Protein AF-A0A2E4CCM7-F1 (afdb_monomer_lite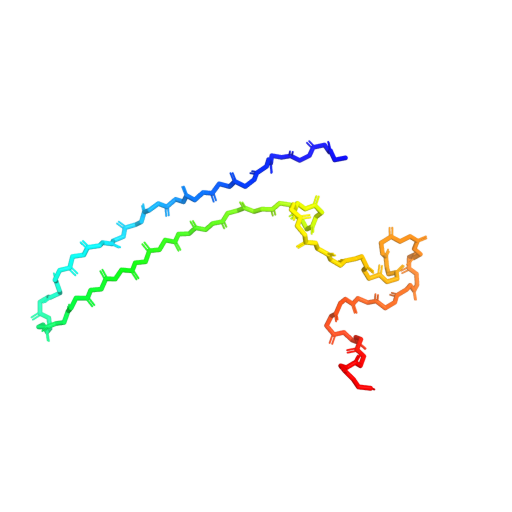)

Foldseek 3Di:
DPDDAKDKAWDAAQADPVGDTDGDIDMDHDQPYDDHDDFQCNPPVPTDDPVPDDPD

pLDDT: mean 94.29, std 7.5, range [58.66, 98.44]

Structure (mmCIF, N/CA/C/O backbone):
data_AF-A0A2E4CCM7-F1
#
_entry.id   AF-A0A2E4CCM7-F1
#
loop_
_atom_site.group_PDB
_atom_site.id
_atom_site.type_symbol
_atom_site.label_atom_id
_atom_site.label_alt_id
_atom_site.label_comp_id
_atom_site.label_asym_id
_atom_site.label_entity_id
_atom_site.label_seq_id
_atom_site.pdbx_PDB_ins_code
_atom_site.Cartn_x
_atom_site.Cartn_y
_atom_site.Cartn_z
_atom_site.occupancy
_atom_site.B_iso_or_equiv
_atom_site.auth_seq_id
_atom_site.auth_comp_id
_atom_site.auth_asym_id
_atom_site.auth_atom_id
_atom_site.pdbx_PDB_model_num
ATOM 1 N N . PRO A 1 1 ? 11.782 7.528 -6.865 1.00 58.66 1 PRO A N 1
ATOM 2 C CA . PRO A 1 1 ? 10.474 7.749 -6.207 1.00 58.66 1 PRO A CA 1
A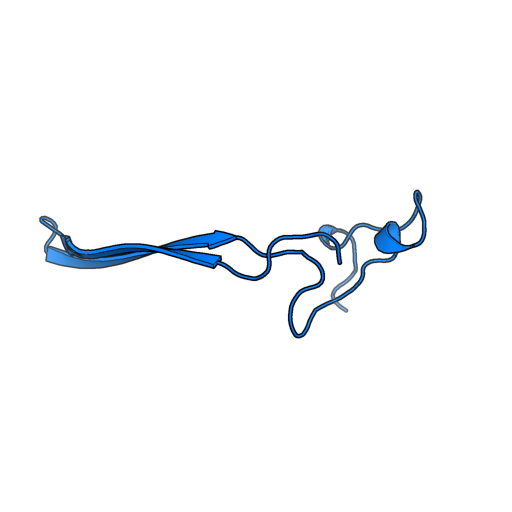TOM 3 C C . PRO A 1 1 ? 10.150 9.248 -6.099 1.00 58.66 1 PRO A C 1
ATOM 5 O O . PRO A 1 1 ? 10.805 9.975 -5.359 1.00 58.66 1 PRO A O 1
ATOM 8 N N . THR A 1 2 ? 9.181 9.704 -6.890 1.00 69.31 2 THR A N 1
ATOM 9 C CA . THR A 1 2 ? 8.590 11.058 -6.853 1.00 69.31 2 THR A CA 1
ATOM 10 C C . THR A 1 2 ? 7.354 11.138 -5.953 1.00 69.31 2 THR A C 1
ATOM 12 O O . THR A 1 2 ? 6.776 12.208 -5.786 1.00 69.31 2 THR A O 1
ATOM 15 N N . GLU A 1 3 ? 6.954 10.002 -5.384 1.00 77.25 3 GLU A N 1
ATOM 16 C CA . GLU A 1 3 ? 5.652 9.807 -4.759 1.00 77.25 3 GLU A CA 1
ATOM 17 C C . GLU A 1 3 ? 5.623 10.189 -3.277 1.00 77.25 3 GLU A C 1
ATOM 19 O O . GLU A 1 3 ? 6.632 10.163 -2.568 1.00 77.25 3 GLU A O 1
ATOM 24 N N . ASN A 1 4 ? 4.416 10.482 -2.790 1.00 77.19 4 ASN A N 1
ATOM 25 C CA . ASN A 1 4 ? 4.151 10.577 -1.361 1.00 77.19 4 ASN A CA 1
ATOM 26 C C . ASN A 1 4 ? 4.364 9.194 -0.713 1.00 77.19 4 ASN A C 1
ATOM 28 O O . ASN A 1 4 ? 3.756 8.224 -1.158 1.00 77.19 4 ASN A O 1
ATOM 32 N N . GLY A 1 5 ? 5.196 9.111 0.331 1.00 88.06 5 GLY A N 1
ATOM 33 C CA . GLY A 1 5 ? 5.401 7.868 1.092 1.00 88.06 5 GLY A CA 1
ATOM 34 C C . GLY A 1 5 ? 4.138 7.383 1.815 1.00 88.06 5 GLY A C 1
ATOM 35 O O . GLY A 1 5 ? 3.093 8.038 1.754 1.00 88.06 5 GLY A O 1
ATOM 36 N N . PHE A 1 6 ? 4.243 6.255 2.522 1.00 93.62 6 PHE A N 1
ATOM 37 C CA . PHE A 1 6 ? 3.133 5.642 3.258 1.00 93.62 6 PHE A CA 1
ATOM 38 C C . PHE A 1 6 ? 2.307 6.627 4.107 1.00 93.62 6 PHE A C 1
ATOM 40 O O . PHE A 1 6 ? 2.832 7.401 4.914 1.00 93.62 6 PHE A O 1
ATOM 47 N N . ARG A 1 7 ? 0.979 6.546 3.973 1.00 95.25 7 ARG A N 1
ATOM 48 C CA . ARG A 1 7 ? 0.002 7.272 4.793 1.00 95.25 7 ARG A CA 1
ATOM 49 C C . ARG A 1 7 ? -1.083 6.324 5.275 1.00 95.25 7 ARG A C 1
ATOM 51 O O . ARG A 1 7 ? -1.744 5.680 4.466 1.00 95.25 7 ARG A O 1
ATOM 58 N N . LEU A 1 8 ? -1.312 6.315 6.583 1.00 96.44 8 LEU A N 1
ATOM 59 C CA . LEU A 1 8 ? -2.456 5.659 7.209 1.00 96.44 8 LEU A CA 1
ATOM 60 C C . LEU A 1 8 ? -3.498 6.719 7.574 1.00 96.44 8 LEU A C 1
ATOM 62 O O . LEU A 1 8 ? -3.165 7.721 8.206 1.00 96.44 8 LEU A O 1
ATOM 66 N N . ILE A 1 9 ? -4.750 6.488 7.194 1.00 97.56 9 ILE A N 1
ATOM 67 C CA . ILE A 1 9 ? -5.895 7.343 7.508 1.00 97.56 9 ILE A CA 1
ATOM 68 C C . ILE A 1 9 ? -6.830 6.526 8.404 1.00 97.56 9 ILE A C 1
ATOM 70 O O . ILE A 1 9 ? -7.553 5.660 7.902 1.00 97.56 9 ILE A O 1
ATOM 74 N N . PRO A 1 10 ? -6.805 6.749 9.727 1.00 97.25 10 PRO A N 1
ATOM 75 C CA . PRO A 1 10 ? -7.710 6.056 10.629 1.00 97.25 10 PRO A CA 1
ATOM 76 C C . PRO A 1 10 ? -9.161 6.474 10.386 1.00 97.25 10 PRO A C 1
ATOM 78 O O . PRO A 1 10 ? -9.433 7.668 10.265 1.00 97.25 10 PRO A O 1
ATOM 81 N N . GLU A 1 11 ? -10.091 5.517 10.341 1.00 96.62 11 GLU A N 1
ATOM 82 C CA . GLU A 1 11 ? -11.519 5.818 10.161 1.00 96.62 11 GLU A CA 1
ATOM 83 C C . GLU A 1 11 ? -12.342 5.503 11.410 1.00 96.62 11 GLU A C 1
ATOM 85 O O . GLU A 1 11 ? -12.878 6.406 12.050 1.00 96.62 11 GLU A O 1
ATOM 90 N N . LYS A 1 12 ? -12.469 4.221 11.766 1.00 96.75 12 LYS A N 1
ATOM 91 C CA . LYS A 1 12 ? -13.264 3.770 12.913 1.00 96.75 12 LYS A CA 1
ATOM 92 C C . LYS A 1 12 ? -12.441 2.827 13.772 1.00 96.75 12 LYS A C 1
ATOM 94 O O . LYS A 1 12 ? -11.633 2.058 13.262 1.00 96.75 12 LYS A O 1
ATOM 99 N N . ALA A 1 13 ? -12.650 2.894 15.079 1.00 97.19 13 ALA A N 1
ATOM 100 C CA . ALA A 1 13 ? -12.025 2.017 16.060 1.00 97.19 13 ALA A CA 1
ATOM 101 C C . ALA A 1 13 ? -12.908 1.967 17.316 1.00 97.19 13 ALA A C 1
ATOM 103 O O . ALA A 1 13 ? -12.511 2.432 18.384 1.00 97.19 13 ALA A O 1
ATOM 104 N N . ASP A 1 14 ? -14.140 1.471 17.171 1.00 97.94 14 ASP A N 1
ATOM 105 C CA . ASP A 1 14 ? -15.137 1.516 18.247 1.00 97.94 14 ASP A CA 1
ATOM 106 C C . ASP A 1 14 ? -16.157 0.366 18.177 1.00 97.94 14 ASP A C 1
ATOM 108 O O . ASP A 1 14 ? -16.297 -0.326 17.162 1.00 97.94 14 ASP A O 1
ATOM 112 N N . SER A 1 15 ? -16.898 0.181 19.266 1.00 98.12 15 SER A N 1
ATOM 113 C CA . SER A 1 15 ? -18.035 -0.727 19.371 1.00 98.12 15 SER A CA 1
ATOM 114 C C . SER A 1 15 ? -19.176 -0.280 18.458 1.00 98.12 15 SER A C 1
ATOM 116 O O . SER A 1 15 ? -19.542 0.891 18.382 1.00 98.12 15 SER A O 1
ATOM 118 N N . THR A 1 16 ? -19.750 -1.229 17.727 1.00 97.50 16 THR A N 1
ATOM 119 C CA . THR A 1 16 ? -20.910 -0.995 16.865 1.00 97.50 16 THR A CA 1
ATOM 120 C C . THR A 1 16 ? -22.210 -1.227 17.625 1.00 97.50 16 THR A C 1
ATOM 122 O O . THR A 1 16 ? -22.265 -2.012 18.569 1.00 97.50 16 THR A O 1
ATOM 125 N N . GLU A 1 17 ? -23.299 -0.626 17.145 1.00 96.69 17 GLU A N 1
ATOM 126 C CA . GLU A 1 17 ? -24.657 -0.859 17.666 1.00 96.69 17 GLU A CA 1
ATOM 127 C C . GLU A 1 17 ? -25.102 -2.328 17.556 1.00 96.69 17 GLU A C 1
ATOM 129 O O . GLU A 1 17 ? -25.995 -2.773 18.268 1.00 96.69 17 GLU A O 1
ATOM 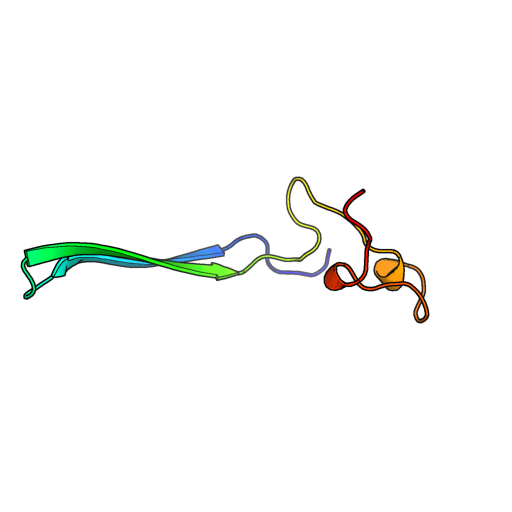134 N N . LYS A 1 18 ? -24.446 -3.108 16.689 1.00 97.06 18 LYS A N 1
ATOM 135 C CA . LYS A 1 18 ? -24.673 -4.548 16.517 1.00 97.06 18 LYS A CA 1
ATOM 136 C C . LYS A 1 18 ? -23.918 -5.410 17.541 1.00 97.06 18 LYS A C 1
ATOM 138 O O . LYS A 1 18 ? -23.967 -6.632 17.447 1.00 97.06 18 LYS A O 1
ATOM 143 N N . GLY A 1 19 ? -23.212 -4.799 18.495 1.00 97.94 19 GLY A N 1
ATOM 144 C CA . GLY A 1 19 ? -22.573 -5.491 19.617 1.00 97.94 19 GLY A CA 1
ATOM 145 C C . GLY A 1 19 ? -21.173 -6.049 19.344 1.00 97.94 19 GLY A C 1
ATOM 146 O O . GLY A 1 19 ? -20.681 -6.836 20.146 1.00 97.94 19 GLY A O 1
ATOM 147 N N . TYR A 1 20 ? -20.514 -5.659 18.247 1.00 97.44 20 TYR A N 1
ATOM 148 C CA . TYR A 1 20 ? -19.123 -6.043 17.961 1.00 97.44 20 TYR A CA 1
ATOM 149 C C . TYR A 1 20 ? -18.221 -4.823 17.772 1.00 97.44 20 TYR A C 1
ATOM 151 O O . TYR A 1 20 ? -18.669 -3.787 17.280 1.00 97.44 20 TYR A O 1
ATOM 159 N N . TYR A 1 21 ? -16.947 -4.950 18.139 1.00 97.81 21 TYR A N 1
ATOM 160 C CA . TYR A 1 21 ? -15.928 -3.931 17.890 1.00 97.81 21 TYR A CA 1
ATOM 161 C C . TYR A 1 21 ? -15.534 -3.918 16.411 1.00 97.81 21 TYR A C 1
ATOM 163 O O . TYR A 1 21 ? -15.291 -4.973 15.824 1.00 97.81 21 TYR A O 1
ATOM 171 N N . TYR A 1 22 ? -15.467 -2.735 15.808 1.00 97.56 22 TYR A N 1
ATOM 172 C CA . TYR A 1 22 ? -15.081 -2.563 14.414 1.00 97.56 22 TYR A CA 1
ATOM 173 C C . TYR A 1 22 ? -13.948 -1.551 14.298 1.00 97.56 22 TYR A C 1
ATOM 175 O O . TYR A 1 22 ? -14.071 -0.412 14.759 1.00 97.56 22 TYR A O 1
ATOM 18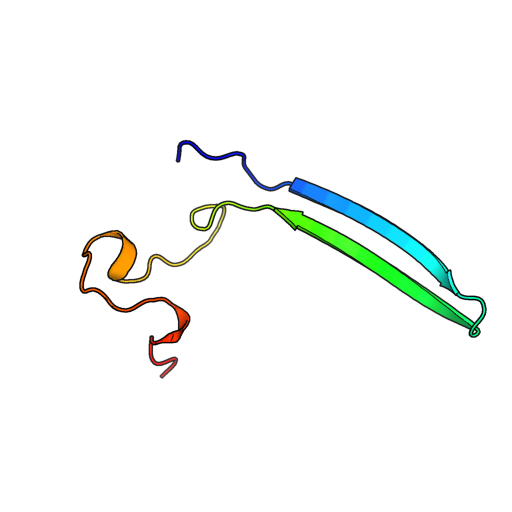3 N N . SER A 1 23 ? -12.870 -1.970 13.634 1.00 97.88 23 SER A N 1
ATOM 184 C CA . SER A 1 23 ? -11.770 -1.091 13.263 1.00 97.88 23 SER A CA 1
ATOM 185 C C . SER A 1 23 ? -11.551 -1.097 11.753 1.00 97.88 23 SER A C 1
ATOM 187 O O . SER A 1 23 ? -11.465 -2.164 11.146 1.00 97.88 23 SER A O 1
ATOM 189 N N . SER A 1 24 ? -11.465 0.093 11.160 1.00 97.62 24 SER A N 1
ATOM 190 C CA . SER A 1 24 ? -11.092 0.296 9.761 1.00 97.62 24 SER A CA 1
ATOM 191 C C . SER A 1 24 ? -10.180 1.501 9.604 1.00 97.62 24 SER A C 1
ATOM 193 O O . SER A 1 24 ? -10.324 2.508 10.299 1.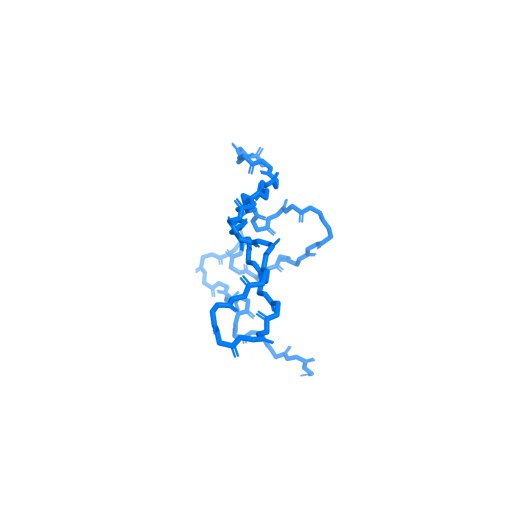00 97.62 24 SER A O 1
ATOM 195 N N . ASN A 1 25 ? -9.252 1.379 8.658 1.00 97.94 25 ASN A N 1
ATOM 196 C CA . ASN A 1 25 ? -8.360 2.439 8.214 1.00 97.94 25 ASN A CA 1
ATOM 197 C C . ASN A 1 25 ? -8.299 2.395 6.684 1.00 97.94 25 ASN A C 1
ATOM 199 O O . ASN A 1 25 ? -8.350 1.311 6.098 1.00 97.94 25 ASN A O 1
ATOM 203 N N . GLN A 1 26 ? -8.100 3.545 6.053 1.00 98.00 26 GLN A N 1
ATOM 204 C CA . GLN A 1 26 ? -7.608 3.611 4.679 1.00 98.00 26 GLN A CA 1
ATOM 205 C C . GLN A 1 26 ? -6.090 3.769 4.698 1.00 98.00 26 GLN A C 1
ATOM 207 O O . GLN A 1 26 ? -5.518 4.278 5.666 1.00 98.00 26 GLN A O 1
ATOM 212 N N . PHE A 1 27 ? -5.420 3.366 3.625 1.00 95.88 27 PHE A N 1
ATOM 213 C CA . PHE A 1 27 ? -4.002 3.650 3.457 1.00 95.88 27 PHE A CA 1
ATOM 214 C C . PHE A 1 27 ? -3.681 4.026 2.014 1.00 95.88 27 PHE A C 1
ATOM 216 O O . PHE A 1 27 ? -4.387 3.649 1.081 1.00 95.88 27 PHE A O 1
ATOM 223 N N . MET A 1 28 ? -2.593 4.770 1.853 1.00 94.50 28 MET A N 1
ATOM 224 C CA . MET A 1 28 ? -1.978 5.102 0.575 1.00 94.50 28 MET A CA 1
ATOM 225 C C . MET A 1 28 ? -0.491 4.773 0.669 1.00 94.50 28 MET A C 1
ATOM 227 O O . MET A 1 28 ? 0.149 5.084 1.673 1.00 94.50 28 MET A O 1
ATOM 231 N N . THR A 1 29 ? 0.059 4.159 -0.371 1.00 93.38 29 THR A N 1
ATOM 232 C CA . THR A 1 29 ? 1.488 3.854 -0.478 1.00 93.38 29 THR A CA 1
ATOM 233 C C . THR A 1 29 ? 1.907 3.889 -1.938 1.00 93.38 29 THR A C 1
ATOM 235 O O . THR A 1 29 ? 1.095 3.592 -2.815 1.00 93.38 29 THR A O 1
ATOM 238 N N . ALA A 1 30 ? 3.164 4.236 -2.199 1.00 93.69 30 ALA A N 1
ATOM 239 C CA . ALA A 1 30 ? 3.761 3.953 -3.495 1.00 93.69 30 ALA A CA 1
ATOM 240 C C . ALA A 1 30 ? 3.992 2.438 -3.629 1.00 93.69 30 ALA A C 1
ATOM 242 O O . ALA A 1 30 ? 4.235 1.760 -2.629 1.00 93.69 30 ALA A O 1
ATOM 243 N N . GLU A 1 31 ? 3.946 1.917 -4.856 1.00 94.00 31 GLU A N 1
ATOM 244 C CA . GLU A 1 31 ? 4.254 0.503 -5.135 1.00 94.00 31 GLU A CA 1
ATOM 245 C C . GLU A 1 31 ? 5.706 0.152 -4.753 1.00 94.00 31 GLU A C 1
ATOM 247 O O . GLU A 1 31 ? 5.985 -0.952 -4.297 1.00 94.00 31 GLU A O 1
ATOM 252 N N . HIS A 1 32 ? 6.605 1.138 -4.851 1.00 93.69 32 HIS A N 1
ATOM 253 C CA . HIS A 1 32 ? 8.036 1.035 -4.554 1.00 93.69 32 HIS A CA 1
ATOM 254 C C . HIS A 1 32 ? 8.382 1.643 -3.185 1.00 93.69 32 HIS A C 1
ATOM 256 O O . HIS A 1 32 ? 9.294 2.469 -3.076 1.00 93.69 32 HIS A O 1
ATOM 262 N N . ASP A 1 33 ? 7.611 1.301 -2.151 1.00 91.19 33 ASP A N 1
ATOM 263 C CA . ASP A 1 33 ? 7.840 1.737 -0.767 1.00 91.19 33 ASP A CA 1
ATOM 264 C C . ASP A 1 33 ? 8.095 0.532 0.155 1.00 91.19 33 ASP A C 1
ATOM 266 O O . ASP A 1 33 ? 7.488 -0.528 0.009 1.00 91.19 33 ASP A O 1
ATOM 270 N N . GLY A 1 34 ? 9.011 0.676 1.116 1.00 91.44 34 GLY A N 1
ATOM 271 C CA . GLY A 1 34 ? 9.405 -0.407 2.025 1.00 91.44 34 GLY A CA 1
ATOM 272 C C . GLY A 1 34 ? 10.008 -1.642 1.330 1.00 91.44 34 GLY A C 1
ATOM 273 O O . GLY A 1 34 ? 10.638 -1.553 0.277 1.00 91.44 34 GLY A O 1
ATOM 274 N N . THR A 1 35 ? 9.860 -2.819 1.951 1.00 95.50 35 THR A N 1
ATOM 275 C CA . THR A 1 35 ? 10.206 -4.100 1.304 1.00 95.50 35 THR A CA 1
ATOM 276 C C . THR A 1 35 ? 9.117 -4.444 0.290 1.00 95.50 35 THR A C 1
ATOM 278 O O . THR A 1 35 ? 7.974 -4.657 0.687 1.00 95.50 35 THR A O 1
ATOM 281 N N . HIS A 1 36 ? 9.470 -4.500 -0.993 1.00 95.06 36 HIS A N 1
ATOM 282 C CA . HIS A 1 36 ? 8.524 -4.640 -2.103 1.00 95.06 36 HIS A CA 1
ATOM 283 C C . HIS A 1 36 ? 9.074 -5.535 -3.228 1.00 95.06 36 HIS A C 1
ATOM 285 O O . HIS A 1 36 ? 10.185 -6.064 -3.131 1.00 95.06 36 HIS A O 1
ATOM 291 N N . LEU A 1 37 ? 8.270 -5.713 -4.281 1.00 96.25 37 LEU A N 1
ATOM 292 C CA . LEU A 1 37 ? 8.591 -6.470 -5.490 1.00 96.25 37 LEU A CA 1
ATOM 293 C C . LEU A 1 37 ? 8.395 -5.585 -6.723 1.00 96.25 37 LEU A C 1
ATOM 295 O O . LEU A 1 37 ? 7.314 -5.031 -6.908 1.00 96.25 37 LEU A O 1
ATOM 299 N N . ASP A 1 38 ? 9.381 -5.585 -7.615 1.00 97.38 38 ASP A N 1
ATOM 300 C CA . ASP A 1 38 ? 9.237 -5.017 -8.954 1.00 97.38 38 ASP A CA 1
ATOM 301 C C . ASP A 1 38 ? 8.805 -6.111 -9.939 1.00 97.38 38 ASP A C 1
ATOM 303 O O . ASP A 1 38 ? 9.521 -7.092 -10.167 1.00 97.38 38 ASP A O 1
ATOM 307 N N . ALA A 1 39 ? 7.629 -5.954 -10.547 1.00 98.06 39 ALA A N 1
ATOM 308 C CA . ALA A 1 39 ? 7.203 -6.813 -11.650 1.00 98.06 39 ALA A CA 1
ATOM 309 C C . ALA A 1 39 ? 7.925 -6.418 -12.958 1.00 98.06 39 ALA A C 1
ATOM 311 O O . ALA A 1 39 ? 8.323 -5.263 -13.108 1.00 98.06 39 ALA A O 1
ATOM 312 N N . PRO A 1 40 ? 8.059 -7.316 -13.956 1.00 98.31 40 PRO A N 1
ATOM 313 C CA . PRO A 1 40 ? 8.743 -7.000 -15.214 1.00 98.31 40 PRO A CA 1
ATOM 314 C C . PRO A 1 40 ? 8.211 -5.756 -15.934 1.00 98.31 40 PRO A C 1
ATOM 316 O O . PRO A 1 40 ? 8.997 -5.057 -16.573 1.00 98.31 40 PRO A O 1
ATOM 319 N N . VAL A 1 41 ? 6.906 -5.464 -15.816 1.00 98.12 41 VAL A N 1
ATOM 320 C CA . VAL A 1 41 ? 6.304 -4.257 -16.407 1.00 98.12 41 VAL A CA 1
ATOM 321 C C . VAL A 1 41 ? 6.957 -2.957 -15.921 1.00 98.12 41 VAL A C 1
ATOM 323 O O . VAL A 1 41 ? 6.979 -1.969 -16.646 1.00 98.12 41 VAL A O 1
ATOM 326 N N . HIS A 1 42 ? 7.565 -2.969 -14.731 1.00 96.81 42 HIS A N 1
ATOM 327 C CA . HIS A 1 42 ? 8.230 -1.804 -14.156 1.00 96.81 42 HIS A CA 1
ATOM 328 C C . HIS A 1 42 ? 9.383 -1.278 -15.032 1.00 96.81 42 HIS A C 1
ATOM 330 O O . HIS A 1 42 ? 9.609 -0.072 -15.105 1.00 96.81 42 HIS A O 1
ATOM 336 N N . PHE A 1 43 ? 10.079 -2.170 -15.746 1.00 97.38 43 PHE A N 1
ATOM 337 C CA . PHE A 1 43 ? 11.220 -1.818 -16.602 1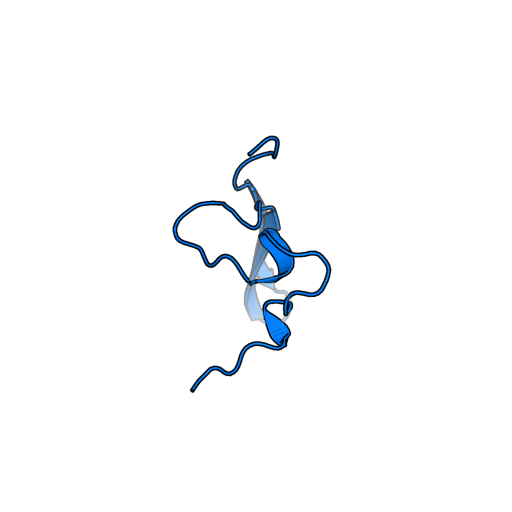.00 97.38 43 PHE A CA 1
ATOM 338 C C . PHE A 1 43 ? 11.000 -2.133 -18.090 1.00 97.38 43 PHE A C 1
ATOM 340 O O . PHE A 1 43 ? 11.880 -1.875 -18.911 1.00 97.38 43 PHE A O 1
ATOM 347 N N . ASN A 1 44 ? 9.856 -2.719 -18.450 1.00 98.12 44 ASN A N 1
ATOM 348 C CA . ASN A 1 44 ? 9.533 -3.135 -19.812 1.00 98.12 44 ASN A CA 1
ATOM 349 C C . ASN A 1 44 ? 8.031 -2.978 -20.061 1.00 98.12 44 ASN A C 1
ATOM 351 O O . ASN A 1 44 ? 7.245 -3.693 -19.459 1.00 98.12 44 ASN A O 1
ATOM 355 N N . GLU A 1 45 ? 7.628 -2.123 -21.000 1.00 97.50 45 GLU A N 1
ATOM 356 C CA . GLU A 1 45 ? 6.210 -1.861 -21.307 1.00 97.50 45 GLU A CA 1
ATOM 357 C C . GLU A 1 45 ? 5.396 -3.116 -21.685 1.00 97.50 45 GLU A C 1
ATOM 359 O O . GLU A 1 45 ? 4.192 -3.164 -21.458 1.00 97.50 45 GLU A O 1
ATOM 364 N N . ASN A 1 46 ? 6.055 -4.153 -22.216 1.00 98.06 46 ASN A N 1
ATOM 365 C CA . ASN A 1 46 ? 5.436 -5.435 -22.571 1.00 98.06 46 ASN A CA 1
ATOM 366 C C . ASN A 1 46 ? 5.643 -6.514 -21.490 1.00 98.06 46 ASN A C 1
ATOM 368 O O . ASN A 1 46 ? 5.378 -7.698 -21.711 1.00 98.06 46 ASN A O 1
ATOM 372 N N . GLY A 1 47 ? 6.195 -6.132 -20.339 1.00 98.00 47 GLY A N 1
ATOM 373 C CA . GLY A 1 47 ? 6.436 -7.005 -19.203 1.00 98.00 47 GLY A CA 1
ATOM 374 C C . GLY A 1 47 ? 5.142 -7.415 -18.501 1.00 98.00 47 GLY A C 1
ATOM 375 O O . GLY A 1 47 ? 4.113 -6.751 -18.582 1.00 98.00 47 GLY A O 1
ATOM 376 N N . LYS A 1 48 ? 5.205 -8.531 -17.775 1.00 98.44 48 LYS A N 1
ATOM 377 C CA . LYS A 1 48 ? 4.099 -9.011 -16.941 1.00 98.44 48 LYS A CA 1
ATOM 378 C C . LYS A 1 48 ? 3.818 -8.044 -15.785 1.00 98.44 48 LYS A C 1
ATOM 380 O O . LYS A 1 48 ? 4.760 -7.597 -15.125 1.00 98.44 48 LYS A O 1
ATOM 385 N N . SER A 1 49 ? 2.541 -7.777 -15.518 1.00 98.00 49 SER A N 1
ATOM 386 C CA . SER A 1 49 ? 2.076 -7.132 -14.285 1.00 98.00 49 SER A CA 1
ATOM 387 C C . SER A 1 49 ? 2.095 -8.118 -13.115 1.00 98.00 49 SER A C 1
ATOM 389 O O . SER A 1 49 ? 2.101 -9.337 -13.317 1.00 98.00 49 SER A O 1
ATOM 391 N N . VAL A 1 50 ? 2.122 -7.593 -11.888 1.00 97.88 50 VAL A N 1
ATOM 392 C CA . VAL A 1 50 ? 2.302 -8.388 -10.661 1.00 97.88 50 VAL A CA 1
ATOM 393 C C . VAL A 1 50 ? 1.263 -9.506 -10.502 1.00 97.88 50 VAL A C 1
ATOM 395 O O . VAL A 1 50 ? 1.612 -10.613 -10.104 1.00 97.88 50 VAL A O 1
ATOM 398 N N . ASP A 1 51 ? 0.011 -9.257 -10.889 1.00 97.38 51 ASP A N 1
ATOM 399 C CA . ASP A 1 51 ? -1.119 -10.190 -10.793 1.00 97.38 51 ASP A CA 1
ATOM 400 C C . ASP A 1 51 ? -1.014 -11.386 -11.754 1.00 97.38 51 ASP A C 1
ATOM 402 O O . ASP A 1 51 ? -1.686 -12.397 -11.567 1.00 97.38 51 ASP A O 1
ATOM 406 N N . THR A 1 52 ? -0.141 -11.294 -12.760 1.00 97.81 52 THR A N 1
ATOM 407 C CA . THR A 1 52 ? 0.064 -12.340 -13.776 1.00 97.81 52 THR A CA 1
ATOM 408 C C . THR A 1 52 ? 1.316 -13.187 -13.537 1.00 97.81 52 THR A C 1
ATOM 410 O O . THR A 1 52 ? 1.615 -14.105 -14.313 1.00 97.81 52 THR A O 1
ATOM 413 N N . LEU A 1 53 ? 2.083 -12.882 -12.487 1.00 97.12 53 LEU A N 1
ATOM 414 C CA . LEU A 1 53 ? 3.260 -13.661 -12.120 1.00 97.12 53 LEU A CA 1
ATOM 415 C C . LEU A 1 53 ? 2.836 -14.989 -11.470 1.00 97.12 53 LEU A C 1
ATOM 417 O O . LEU A 1 53 ? 1.953 -15.000 -10.612 1.00 97.12 53 LEU A O 1
ATOM 421 N N . PRO A 1 54 ? 3.450 -16.125 -11.853 1.00 96.31 54 PRO A N 1
ATOM 422 C CA . PRO A 1 54 ? 3.208 -17.381 -11.161 1.00 96.31 54 PRO A CA 1
ATOM 423 C C . PRO A 1 54 ? 3.778 -17.296 -9.742 1.00 96.31 54 PRO A C 1
ATOM 425 O O . PRO A 1 54 ? 4.877 -16.786 -9.534 1.00 96.31 54 PRO A O 1
ATOM 428 N N . LEU A 1 55 ? 3.041 -17.821 -8.765 1.00 94.50 55 LEU A N 1
ATOM 429 C CA . LEU A 1 55 ? 3.507 -17.886 -7.378 1.00 94.50 55 LEU A CA 1
ATOM 430 C C . LEU A 1 55 ? 4.451 -19.070 -7.119 1.00 94.50 55 LEU A C 1
ATOM 432 O O . LEU A 1 55 ? 5.022 -19.141 -6.032 1.00 94.50 55 LEU A O 1
ATOM 436 N N . GLN A 1 56 ? 4.561 -20.009 -8.066 1.00 79.75 56 GLN A N 1
ATOM 437 C CA . GLN A 1 56 ? 5.291 -21.278 -7.966 1.00 79.75 56 GLN A CA 1
ATOM 438 C C . GLN A 1 56 ? 5.998 -21.594 -9.284 1.00 79.75 56 GLN A C 1
ATOM 440 O O . GLN A 1 56 ? 5.350 -21.411 -10.342 1.00 79.75 56 GLN A O 1
#

Sequence (56 aa):
PTENGFRLIPEKADSTEKGYYYSSNQFMTAEHDGTHLDAPVHFNENGKSVDTLPLQ

Radius of gyration: 17.5 Å; chains: 1; bounding box: 36×32×42 Å

Secondary structure (DSSP, 8-state):
--S---EEEEEEEEE-TTSSEEEEEEEE--TTSSS----GGGT-TTSPPGGGS---